Protein AF-A0A450TKG4-F1 (afdb_monomer_lite)

Foldseek 3Di:
DVVVVVVVVLVVQQAVVQVVLVVVLDVQLDPVLVVLLVQQVVQCDPPPDDNQWGQHPVRDIDGLVQCCDDVHSCPDSVVSNLVSLLVVLVCLVVSSYDVVVVCVVCVVSLVSSCVSVVCCCPPNPCVVVNVVVVVPPPDDDCVSSCRSVVSVCVVVVCPDDD

Sequence (162 aa):
MALRTFRFNFQQRKIENTFKILEFMRKHIGTEQINT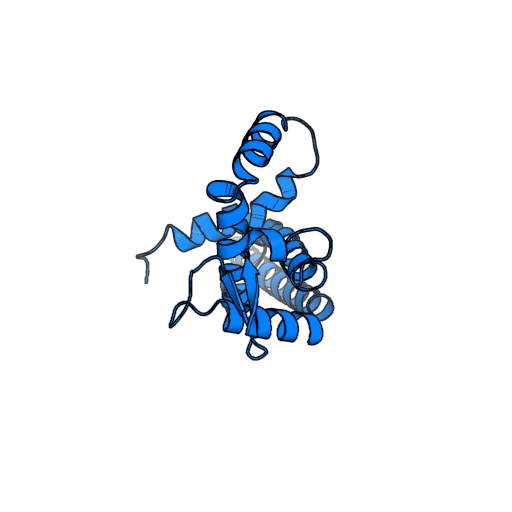FIEAFHANNPLGGHVNEFQYPNGRKEHLDDFFSEGGSGNGDIHNIIEIFNLVSISLLRYELREELIWYEYGQIMRKCYEWTYYLETKGPGHQYYDEVFRRSEISSWFEKIRLKKFLARRCLRPNEA

pLDDT: mean 76.14, std 18.23, range [32.47, 97.12]

Structure (mmCIF, N/CA/C/O backbone):
data_AF-A0A450TKG4-F1
#
_entry.id   AF-A0A450TKG4-F1
#
loop_
_atom_site.group_PDB
_atom_site.id
_atom_site.type_symbol
_atom_site.label_atom_id
_atom_site.label_alt_id
_atom_site.label_comp_id
_atom_site.label_asym_id
_atom_site.label_entity_id
_atom_site.label_seq_id
_atom_site.pdbx_PDB_ins_code
_atom_site.Cartn_x
_atom_site.Cartn_y
_atom_site.Cartn_z
_atom_site.occupancy
_atom_site.B_iso_or_equiv
_atom_site.auth_seq_id
_atom_site.auth_comp_id
_atom_site.auth_asym_id
_atom_site.auth_atom_id
_atom_site.pdbx_PDB_model_num
ATOM 1 N N . MET A 1 1 ? -24.096 -7.452 32.685 1.00 68.25 1 MET A N 1
ATOM 2 C CA . MET A 1 1 ? -24.634 -6.924 31.409 1.00 68.25 1 MET A CA 1
ATOM 3 C C . MET A 1 1 ? -23.757 -5.835 30.793 1.00 68.25 1 MET A C 1
ATOM 5 O O . MET A 1 1 ? -23.354 -6.013 29.653 1.00 68.25 1 MET A O 1
ATOM 9 N N . ALA A 1 2 ? -23.354 -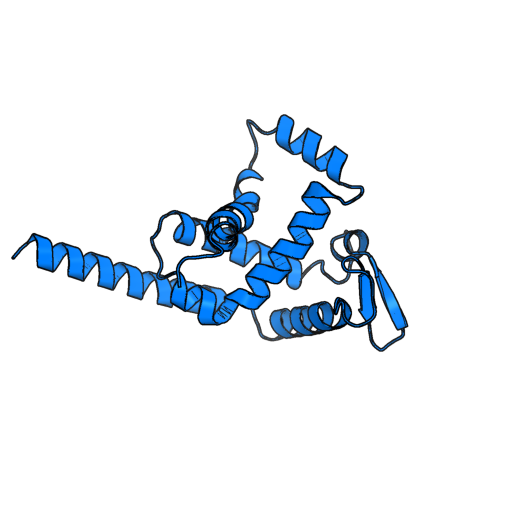4.793 31.532 1.00 84.81 2 ALA A N 1
ATOM 10 C CA . ALA A 1 2 ? -22.574 -3.664 30.995 1.00 84.81 2 ALA A CA 1
ATOM 11 C C . ALA A 1 2 ? -21.281 -4.038 30.229 1.00 84.81 2 ALA A C 1
ATOM 13 O O . ALA A 1 2 ? -21.064 -3.537 29.131 1.00 84.81 2 ALA A O 1
ATOM 14 N N . LEU A 1 3 ? -20.457 -4.967 30.739 1.00 82.06 3 LEU A N 1
ATOM 15 C CA . LEU A 1 3 ? -19.221 -5.401 30.057 1.00 82.06 3 LEU A CA 1
ATOM 16 C C . LEU A 1 3 ? -19.478 -6.110 28.716 1.00 82.06 3 LEU A C 1
ATOM 18 O O . LEU A 1 3 ? -18.718 -5.933 27.765 1.00 82.06 3 LEU A O 1
ATOM 22 N N . ARG A 1 4 ? -20.560 -6.898 28.622 1.00 83.31 4 ARG A N 1
ATOM 23 C CA . ARG A 1 4 ? -20.948 -7.570 27.370 1.00 83.31 4 ARG A CA 1
ATOM 24 C C . ARG A 1 4 ? -21.397 -6.544 26.334 1.00 83.31 4 ARG A C 1
ATOM 26 O O . ARG A 1 4 ? -20.931 -6.596 25.201 1.00 83.31 4 ARG A O 1
ATOM 33 N N . THR A 1 5 ? -22.219 -5.580 26.743 1.00 87.94 5 THR A N 1
ATOM 34 C CA . THR A 1 5 ? -22.669 -4.475 25.886 1.00 87.94 5 THR A CA 1
ATOM 35 C C . THR A 1 5 ? -21.504 -3.593 25.439 1.00 87.94 5 THR A C 1
ATOM 37 O O . THR A 1 5 ? -21.401 -3.269 24.262 1.00 87.94 5 THR A O 1
ATOM 40 N N . PHE A 1 6 ? -20.574 -3.261 26.338 1.00 87.50 6 PHE A N 1
ATOM 41 C CA . PHE A 1 6 ? -19.367 -2.505 25.995 1.00 87.50 6 PHE A CA 1
ATOM 42 C C . PHE A 1 6 ? -18.509 -3.239 24.958 1.00 87.50 6 PHE A C 1
ATOM 44 O O . PHE A 1 6 ? -18.133 -2.654 23.944 1.00 87.50 6 PHE A O 1
ATOM 51 N N . ARG A 1 7 ? -18.253 -4.539 25.168 1.00 86.31 7 ARG A N 1
ATOM 52 C CA . ARG A 1 7 ? -17.499 -5.366 24.217 1.00 86.31 7 ARG A CA 1
ATOM 53 C C . ARG A 1 7 ? -18.193 -5.431 22.857 1.00 86.31 7 ARG A C 1
ATOM 55 O O . ARG A 1 7 ? -17.518 -5.316 21.840 1.00 86.31 7 ARG A O 1
ATOM 62 N N . PHE A 1 8 ? -19.514 -5.594 22.838 1.00 89.75 8 PHE A N 1
ATOM 63 C CA . PHE A 1 8 ? -20.297 -5.610 21.604 1.00 89.75 8 PHE A CA 1
ATOM 64 C C . PHE A 1 8 ? -20.197 -4.273 20.857 1.00 89.75 8 PHE A C 1
ATOM 66 O O . PHE A 1 8 ? -19.807 -4.256 19.693 1.00 89.75 8 PHE A O 1
ATOM 73 N N . ASN A 1 9 ? -20.416 -3.153 21.551 1.00 91.06 9 ASN A N 1
ATOM 74 C CA . ASN A 1 9 ? -20.294 -1.812 20.977 1.00 91.06 9 ASN A CA 1
ATOM 75 C C . ASN A 1 9 ? -18.887 -1.540 20.431 1.00 91.06 9 ASN A C 1
ATOM 77 O O . ASN A 1 9 ? -18.739 -0.936 19.372 1.00 91.06 9 ASN A O 1
ATOM 81 N N . PHE A 1 10 ? -17.845 -1.993 21.130 1.00 89.31 10 PHE A N 1
ATOM 82 C CA . PHE A 1 10 ? -16.469 -1.864 20.659 1.00 89.31 10 PHE A CA 1
ATOM 83 C C . PHE A 1 10 ? -16.230 -2.662 19.369 1.00 89.31 10 PHE A C 1
ATOM 85 O O . PHE A 1 10 ? -15.646 -2.141 18.421 1.00 89.31 10 PHE A O 1
ATOM 92 N N . GLN A 1 11 ? -16.719 -3.905 19.303 1.00 91.12 11 GLN A N 1
ATOM 93 C CA . GLN A 1 11 ? -16.616 -4.731 18.095 1.00 91.12 11 GLN A CA 1
ATOM 94 C C . GLN A 1 11 ? -17.398 -4.135 16.923 1.00 91.12 11 GLN A C 1
ATOM 96 O O . GLN A 1 11 ? -16.893 -4.134 15.803 1.00 91.12 11 GLN A O 1
ATOM 101 N N . GLN A 1 12 ? -18.585 -3.586 17.181 1.00 92.62 12 GLN A N 1
ATOM 102 C CA . GLN A 1 12 ? -19.392 -2.931 16.160 1.00 92.62 12 GLN A CA 1
ATOM 103 C C . GLN A 1 12 ? -18.687 -1.689 15.600 1.00 92.62 12 GLN A C 1
ATOM 105 O O . GLN A 1 12 ? -18.509 -1.597 14.390 1.00 92.62 12 GLN A O 1
ATOM 110 N N . ARG A 1 13 ? -18.172 -0.797 16.460 1.00 94.31 13 ARG A N 1
ATOM 111 C CA . ARG A 1 13 ? -17.379 0.367 16.014 1.00 94.31 13 ARG A CA 1
ATOM 112 C C . ARG A 1 13 ? -16.163 -0.046 15.196 1.00 94.31 13 ARG A C 1
ATOM 114 O O . ARG A 1 13 ? -15.860 0.576 14.187 1.00 94.31 13 ARG A O 1
ATOM 121 N N . LYS A 1 14 ? -15.475 -1.111 15.617 1.00 94.56 14 LYS A N 1
ATOM 122 C CA . LYS A 1 14 ? -14.324 -1.654 14.892 1.00 94.56 14 LYS A CA 1
ATOM 123 C C . LYS A 1 14 ? -14.714 -2.096 13.477 1.00 94.56 14 LYS A C 1
ATOM 125 O O . LYS A 1 14 ? -13.989 -1.810 12.527 1.00 94.56 14 LYS A O 1
ATOM 130 N N . ILE A 1 15 ? -15.862 -2.755 13.318 1.00 95.81 15 ILE A N 1
ATOM 131 C CA . ILE A 1 15 ? -16.399 -3.158 12.009 1.00 95.81 15 ILE A CA 1
ATOM 132 C C . ILE A 1 15 ? -16.786 -1.930 11.171 1.00 95.81 15 ILE A C 1
ATOM 134 O O . ILE A 1 15 ? -16.345 -1.816 10.031 1.00 95.81 15 ILE A O 1
ATOM 138 N N . GLU A 1 16 ? -17.538 -0.986 11.740 1.00 96.19 16 GLU A N 1
ATOM 139 C CA . GLU A 1 16 ? -17.959 0.245 11.054 1.00 96.19 16 GLU A CA 1
ATOM 140 C C . GLU A 1 16 ? -16.761 1.071 10.566 1.00 96.19 16 GLU A C 1
ATOM 142 O O . GLU A 1 16 ? -16.725 1.496 9.412 1.00 96.19 16 GLU A O 1
ATOM 147 N N . ASN A 1 17 ? -15.741 1.248 11.410 1.00 94.81 17 ASN A N 1
ATOM 148 C CA . ASN A 1 17 ? -14.502 1.929 11.038 1.00 94.81 17 ASN A CA 1
ATOM 149 C C . ASN A 1 17 ? -13.764 1.192 9.917 1.00 94.81 17 ASN A C 1
ATOM 151 O O . ASN A 1 17 ? -13.216 1.830 9.023 1.00 94.81 17 ASN A O 1
ATOM 155 N N . THR A 1 18 ? -13.776 -0.143 9.937 1.00 95.69 18 THR A N 1
ATOM 156 C CA . THR A 1 18 ? -13.144 -0.945 8.881 1.00 95.69 18 THR A CA 1
ATOM 157 C C . THR A 1 18 ? -13.812 -0.707 7.536 1.00 95.69 18 THR A C 1
ATOM 159 O O . THR A 1 18 ? -13.114 -0.452 6.562 1.00 95.69 18 THR A O 1
ATOM 162 N N . PHE A 1 19 ? -15.146 -0.721 7.475 1.00 97.12 19 PHE A N 1
ATOM 163 C CA . PHE A 1 19 ? -15.858 -0.462 6.223 1.00 97.12 19 PHE A CA 1
ATOM 164 C C . PHE A 1 19 ? -15.653 0.965 5.713 1.00 97.12 19 PHE A C 1
ATOM 166 O O . PHE A 1 19 ? -15.426 1.139 4.520 1.00 97.12 19 PHE A O 1
ATOM 173 N N . LYS A 1 20 ? -15.626 1.967 6.600 1.00 96.88 20 LYS A N 1
ATOM 174 C CA . LYS A 1 20 ? -15.296 3.352 6.218 1.00 96.88 20 LYS A CA 1
ATOM 175 C C . LYS A 1 20 ? -13.887 3.471 5.635 1.00 96.88 20 LYS A C 1
ATOM 177 O O . LYS A 1 20 ? -13.686 4.179 4.655 1.00 96.88 20 LYS A O 1
ATOM 182 N N . ILE A 1 21 ? -12.914 2.769 6.217 1.00 95.25 21 ILE A N 1
ATOM 183 C CA . ILE A 1 21 ? -11.541 2.747 5.701 1.00 95.25 21 ILE A CA 1
ATOM 184 C C . ILE A 1 21 ? -11.446 1.990 4.375 1.00 95.25 21 ILE A C 1
ATOM 186 O O . ILE A 1 21 ? -10.737 2.441 3.483 1.00 95.25 21 ILE A O 1
ATOM 190 N N . LEU A 1 22 ? -12.166 0.880 4.208 1.00 96.25 22 LEU A N 1
ATOM 191 C CA . LEU A 1 22 ? -12.244 0.178 2.923 1.00 96.25 22 LEU A CA 1
ATOM 192 C C . LEU A 1 22 ? -12.854 1.073 1.840 1.00 96.25 22 LEU A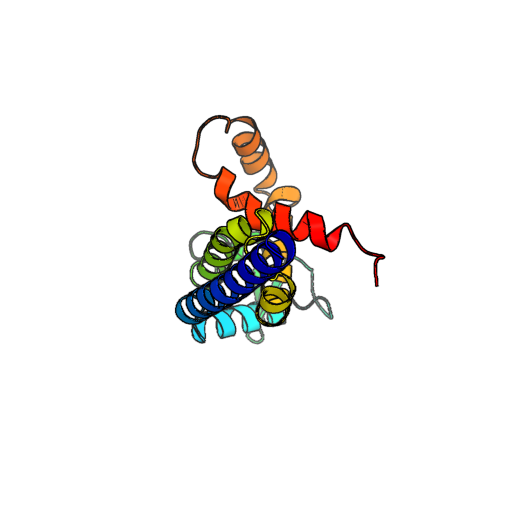 C 1
ATOM 194 O O . LEU A 1 22 ? -12.306 1.164 0.749 1.00 96.25 22 LEU A O 1
ATOM 198 N N . GLU A 1 23 ? -13.942 1.779 2.144 1.00 96.69 23 GLU A N 1
ATOM 199 C CA . GLU A 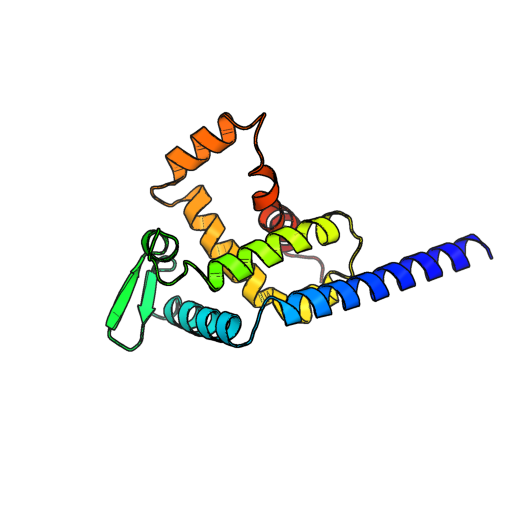1 23 ? -14.562 2.730 1.219 1.00 96.69 23 GLU A CA 1
ATOM 200 C C . GLU A 1 23 ? -13.602 3.869 0.852 1.00 96.69 23 GLU A C 1
ATOM 202 O O . GLU A 1 23 ? -13.444 4.189 -0.326 1.00 96.69 23 GLU A O 1
ATOM 207 N N . PHE A 1 24 ? -12.892 4.421 1.841 1.00 95.88 24 PHE A N 1
ATOM 208 C CA . PHE A 1 24 ? -11.824 5.391 1.615 1.00 95.88 24 PHE A CA 1
ATOM 209 C C . PHE A 1 24 ? -10.743 4.828 0.680 1.00 95.88 24 PHE A C 1
ATOM 211 O O . PHE A 1 24 ? -10.435 5.441 -0.339 1.00 95.88 24 PHE A O 1
ATOM 218 N N . MET A 1 25 ? -10.202 3.642 0.966 1.00 95.19 25 MET A N 1
ATOM 219 C CA . MET A 1 25 ? -9.171 3.030 0.125 1.00 95.19 25 MET A CA 1
ATOM 220 C C . MET A 1 25 ? -9.667 2.778 -1.298 1.00 95.19 25 MET A C 1
ATOM 222 O O . MET A 1 25 ? -8.953 3.107 -2.231 1.00 95.19 25 MET A O 1
ATOM 226 N N . ARG A 1 26 ? -10.893 2.283 -1.493 1.00 94.88 26 ARG A N 1
ATOM 227 C CA . ARG A 1 26 ? -11.468 2.063 -2.833 1.00 94.88 26 ARG A CA 1
ATOM 228 C C . ARG A 1 26 ? -11.669 3.358 -3.613 1.00 94.88 26 ARG A C 1
ATOM 230 O O . ARG A 1 26 ? -11.549 3.364 -4.831 1.00 94.88 26 ARG A O 1
ATOM 237 N N . LYS A 1 27 ? -11.977 4.459 -2.923 1.00 95.06 27 LYS A N 1
ATOM 238 C CA . LYS A 1 27 ? -12.123 5.778 -3.548 1.00 95.06 27 LYS A CA 1
ATOM 239 C C . LYS A 1 27 ? -10.781 6.365 -3.994 1.00 95.06 27 LYS A C 1
ATOM 241 O O . LYS A 1 27 ? -10.748 7.115 -4.964 1.00 95.06 27 LYS A O 1
ATOM 246 N N . HIS A 1 28 ? -9.704 6.064 -3.271 1.00 93.62 28 HIS A N 1
ATOM 247 C CA . HIS A 1 28 ? -8.390 6.676 -3.486 1.00 93.62 28 HIS A CA 1
ATOM 248 C C . HIS A 1 28 ? -7.385 5.765 -4.211 1.00 93.62 28 HIS A C 1
ATOM 250 O O . HIS A 1 28 ? -6.442 6.264 -4.815 1.00 93.62 28 HIS A O 1
ATOM 256 N N . ILE A 1 29 ? -7.598 4.450 -4.193 1.00 93.81 29 ILE A N 1
ATOM 257 C CA . ILE A 1 29 ? -6.896 3.454 -5.006 1.00 93.81 29 ILE A CA 1
ATOM 258 C C . ILE A 1 29 ? -7.849 3.073 -6.138 1.00 93.81 29 ILE A C 1
ATOM 260 O O . ILE A 1 29 ? -8.634 2.130 -6.020 1.00 93.81 29 ILE A O 1
ATOM 264 N N . GLY A 1 30 ? -7.830 3.876 -7.200 1.00 90.75 30 GLY A N 1
ATOM 265 C CA . GLY A 1 30 ? -8.674 3.675 -8.368 1.00 90.75 30 GLY A CA 1
ATOM 266 C C . GLY A 1 30 ? -8.200 2.518 -9.244 1.00 90.75 30 GLY A C 1
ATOM 267 O O . GLY A 1 30 ? -7.135 1.932 -9.046 1.00 90.75 30 GLY A O 1
ATOM 268 N N . THR A 1 31 ? -9.011 2.193 -10.249 1.00 91.19 31 THR A N 1
ATOM 269 C CA . THR A 1 31 ? -8.729 1.102 -11.190 1.00 91.19 31 THR A CA 1
ATOM 270 C C . THR A 1 31 ? -7.424 1.316 -11.956 1.00 91.19 31 THR A C 1
ATOM 272 O O . THR A 1 31 ? -6.674 0.361 -12.119 1.00 91.19 31 THR A O 1
ATOM 275 N N . GLU A 1 32 ? -7.112 2.553 -12.351 1.00 90.12 32 GLU A N 1
ATOM 276 C CA . GLU A 1 32 ? -5.849 2.881 -13.029 1.00 90.12 32 GLU A CA 1
ATOM 277 C C . GLU A 1 32 ? -4.639 2.556 -12.146 1.00 90.12 32 GLU A C 1
ATOM 279 O O . GLU A 1 32 ? -3.750 1.826 -12.571 1.00 90.12 32 GLU A O 1
ATOM 284 N N . GLN A 1 33 ? -4.652 2.974 -10.872 1.00 91.56 33 GLN A N 1
ATOM 285 C CA . GLN A 1 33 ? -3.565 2.660 -9.939 1.00 91.56 33 GLN A CA 1
ATOM 286 C C . GLN A 1 33 ? -3.381 1.146 -9.765 1.00 91.56 33 GLN A C 1
ATOM 288 O O . GLN A 1 33 ? -2.253 0.654 -9.698 1.00 91.56 33 GLN A O 1
ATOM 293 N N . ILE A 1 34 ? -4.490 0.401 -9.692 1.00 93.06 34 ILE A N 1
ATOM 294 C CA . ILE A 1 34 ? -4.468 -1.062 -9.584 1.00 93.06 34 ILE A CA 1
ATOM 295 C C . ILE A 1 34 ? -3.888 -1.690 -10.855 1.00 93.06 34 ILE A C 1
ATOM 297 O O . ILE A 1 34 ? -3.060 -2.592 -10.746 1.00 93.06 34 ILE A O 1
ATOM 301 N N . ASN A 1 35 ? -4.276 -1.218 -12.039 1.00 93.00 35 ASN A N 1
ATOM 302 C CA . ASN A 1 35 ? -3.758 -1.723 -13.310 1.00 93.00 35 ASN A CA 1
ATOM 303 C C . ASN A 1 35 ? -2.251 -1.467 -13.431 1.00 93.00 35 ASN A C 1
ATOM 305 O O . ASN A 1 35 ? -1.499 -2.410 -13.675 1.00 93.00 35 ASN A O 1
ATOM 309 N N . THR A 1 36 ? -1.797 -0.244 -13.139 1.00 91.69 36 THR A N 1
ATOM 310 C CA . THR A 1 36 ? -0.370 0.112 -13.101 1.00 91.69 36 THR A CA 1
ATOM 311 C C . THR A 1 36 ? 0.398 -0.780 -12.121 1.00 91.69 36 THR A C 1
ATOM 313 O O . THR A 1 36 ? 1.474 -1.293 -12.437 1.00 91.69 36 THR A O 1
ATOM 316 N N . PHE A 1 37 ? -0.168 -1.038 -10.936 1.00 92.62 37 PHE A N 1
ATOM 317 C CA . PHE A 1 37 ? 0.422 -1.970 -9.976 1.00 92.62 37 PHE A CA 1
ATOM 318 C C . PHE A 1 37 ? 0.508 -3.400 -10.525 1.00 92.62 37 PHE A C 1
ATOM 320 O O . PHE A 1 37 ? 1.540 -4.044 -10.354 1.00 92.62 37 PHE A O 1
ATOM 327 N N . ILE A 1 38 ? -0.547 -3.909 -11.165 1.00 92.38 38 ILE A N 1
ATOM 328 C CA . ILE A 1 38 ? -0.581 -5.264 -11.734 1.00 92.38 38 ILE A CA 1
ATOM 329 C C . ILE A 1 38 ? 0.479 -5.414 -12.830 1.00 92.38 38 ILE A C 1
ATOM 331 O O . ILE A 1 38 ? 1.204 -6.411 -12.844 1.00 92.38 38 ILE A O 1
ATOM 335 N N . GLU A 1 39 ? 0.623 -4.422 -13.709 1.00 91.56 39 GLU A N 1
ATOM 336 C CA . GLU A 1 39 ? 1.660 -4.410 -14.744 1.00 91.56 39 GLU A CA 1
ATOM 337 C C . GLU A 1 39 ? 3.063 -4.459 -14.136 1.00 91.56 39 GLU A C 1
ATOM 339 O O . GLU A 1 39 ? 3.868 -5.320 -14.502 1.00 91.56 39 GLU A O 1
ATOM 344 N N . ALA A 1 40 ? 3.340 -3.599 -13.152 1.00 91.00 40 ALA A N 1
ATOM 345 C CA . ALA A 1 40 ? 4.614 -3.592 -12.440 1.00 91.00 40 ALA A CA 1
ATOM 346 C C . ALA A 1 40 ? 4.857 -4.908 -11.681 1.00 91.00 40 ALA A C 1
ATOM 348 O O . ALA A 1 40 ? 5.958 -5.455 -11.697 1.00 91.00 40 ALA A O 1
ATOM 349 N N . PHE A 1 41 ? 3.824 -5.465 -11.050 1.00 90.75 41 PHE A N 1
ATOM 350 C CA . PHE A 1 41 ? 3.894 -6.736 -10.337 1.00 90.75 41 PHE A CA 1
ATOM 351 C C . PHE A 1 41 ? 4.256 -7.898 -11.270 1.00 90.75 41 PHE A C 1
ATOM 353 O O . PHE A 1 41 ? 5.112 -8.716 -10.930 1.00 90.75 41 PHE A O 1
ATOM 360 N N . HIS A 1 42 ? 3.650 -7.958 -1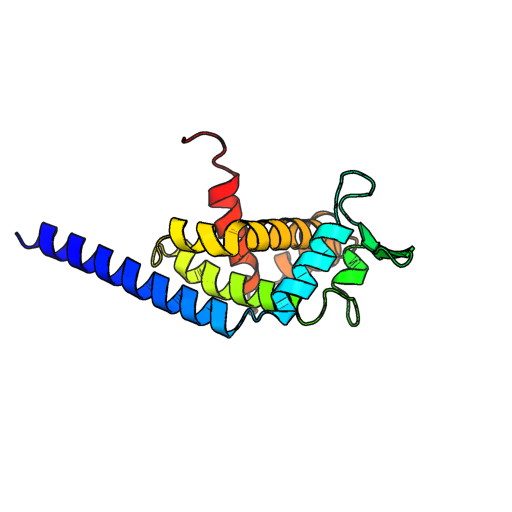2.458 1.00 89.75 42 HIS A N 1
ATOM 361 C CA . HIS A 1 42 ? 3.994 -8.956 -13.468 1.00 89.75 42 HIS A CA 1
ATOM 362 C C . HIS A 1 42 ? 5.384 -8.730 -14.065 1.00 89.75 42 HIS A C 1
ATOM 364 O O . HIS A 1 42 ? 6.104 -9.702 -14.291 1.00 89.75 42 HIS A O 1
ATOM 370 N N . ALA A 1 43 ? 5.786 -7.475 -14.273 1.00 89.75 43 ALA A N 1
ATOM 371 C CA . ALA A 1 43 ? 7.125 -7.142 -14.746 1.00 89.75 43 ALA A CA 1
ATOM 372 C C . ALA A 1 43 ? 8.212 -7.497 -13.714 1.00 89.75 43 ALA A C 1
ATOM 374 O O . ALA A 1 43 ? 9.321 -7.861 -14.092 1.00 89.75 43 ALA A O 1
ATOM 375 N N . ASN A 1 44 ? 7.895 -7.453 -12.417 1.00 89.56 44 ASN A N 1
ATOM 376 C CA . ASN A 1 44 ? 8.784 -7.856 -11.322 1.00 89.56 44 ASN A CA 1
ATOM 377 C C . ASN A 1 44 ? 8.695 -9.361 -10.978 1.00 89.56 44 ASN A C 1
ATOM 379 O O . ASN A 1 44 ? 9.060 -9.785 -9.879 1.00 89.56 44 ASN A O 1
ATOM 383 N N . ASN A 1 45 ? 8.180 -10.199 -11.886 1.00 78.12 45 ASN A N 1
ATOM 384 C CA . ASN A 1 45 ? 7.984 -11.620 -11.611 1.00 78.12 45 ASN A CA 1
ATOM 385 C C . ASN A 1 45 ? 9.331 -12.378 -11.508 1.00 78.12 45 ASN A C 1
ATOM 387 O O . ASN A 1 45 ? 10.095 -12.425 -12.475 1.00 78.12 45 ASN A O 1
ATOM 391 N N . PRO A 1 46 ? 9.615 -13.047 -10.373 1.00 60.59 46 PRO A N 1
ATOM 392 C CA . PRO A 1 46 ? 10.882 -13.743 -10.141 1.00 60.59 46 PRO A CA 1
ATOM 393 C C . PRO A 1 46 ? 11.058 -15.039 -10.948 1.00 60.59 46 PRO A C 1
ATOM 395 O O . PRO A 1 46 ? 12.134 -15.626 -10.906 1.00 60.59 46 PRO A O 1
ATOM 398 N N . LEU A 1 47 ? 10.042 -15.509 -11.685 1.00 62.19 47 LEU A N 1
ATOM 399 C CA . LEU A 1 47 ? 10.136 -16.748 -12.474 1.00 62.19 47 LEU A CA 1
ATOM 400 C C . LEU A 1 47 ? 11.094 -16.655 -13.682 1.00 62.19 47 LEU A C 1
ATOM 402 O O . LEU A 1 47 ? 11.357 -17.676 -14.313 1.00 62.19 47 LEU A O 1
ATOM 406 N N . GLY A 1 48 ? 11.653 -15.476 -13.984 1.00 53.62 48 GLY A N 1
ATOM 407 C CA . GLY A 1 48 ? 12.647 -15.310 -15.054 1.00 53.62 48 GLY A CA 1
ATOM 408 C C . GLY A 1 48 ? 13.604 -14.116 -14.927 1.00 53.62 48 GLY A C 1
ATOM 409 O O . GLY A 1 48 ? 14.382 -13.889 -15.850 1.00 53.62 48 GLY A O 1
ATOM 410 N N . GLY A 1 49 ? 13.573 -13.357 -13.823 1.00 60.97 49 GLY A N 1
ATOM 411 C CA . GLY A 1 49 ? 14.338 -12.111 -13.670 1.00 60.97 49 GLY A CA 1
ATOM 412 C C . GLY A 1 49 ? 14.856 -11.855 -12.251 1.00 60.97 49 GLY A C 1
ATOM 413 O O . GLY A 1 49 ? 14.564 -12.600 -11.315 1.00 60.97 49 GLY A O 1
ATOM 414 N N . HIS A 1 50 ? 15.653 -10.795 -12.089 1.00 70.94 50 HIS A N 1
ATOM 415 C CA . HIS A 1 50 ? 16.139 -10.357 -10.781 1.00 70.94 50 HIS A CA 1
ATOM 416 C C . HIS A 1 50 ? 15.010 -9.706 -9.969 1.00 70.94 50 HIS A C 1
ATOM 418 O O . HIS A 1 50 ? 14.232 -8.919 -10.493 1.00 70.94 50 HIS A O 1
ATOM 424 N N . VAL A 1 51 ? 14.955 -9.985 -8.661 1.00 73.75 51 VAL A N 1
ATOM 425 C CA . VAL A 1 51 ? 13.903 -9.491 -7.740 1.00 73.75 51 VAL A CA 1
ATOM 426 C C . VAL A 1 51 ? 13.814 -7.956 -7.689 1.00 73.75 51 VAL A C 1
ATOM 428 O O . VAL A 1 51 ? 12.775 -7.414 -7.323 1.00 73.75 51 VAL A O 1
ATOM 431 N N . ASN A 1 52 ? 14.874 -7.252 -8.092 1.00 84.31 52 ASN A N 1
ATOM 432 C CA . ASN A 1 52 ? 14.953 -5.789 -8.074 1.00 84.31 52 ASN A CA 1
ATOM 433 C C . ASN A 1 52 ? 14.859 -5.180 -9.480 1.00 84.31 52 ASN A C 1
ATOM 435 O O . ASN A 1 52 ? 15.217 -4.026 -9.672 1.00 84.31 52 ASN A O 1
ATOM 439 N N . GLU A 1 53 ? 14.419 -5.948 -10.473 1.00 87.38 53 GLU A N 1
ATOM 440 C CA . GLU A 1 53 ? 14.216 -5.463 -11.834 1.00 87.38 53 GLU A CA 1
ATOM 441 C C . GLU A 1 53 ? 12.759 -5.646 -12.253 1.00 87.38 53 GLU A C 1
ATOM 443 O O . GLU A 1 53 ? 12.083 -6.599 -11.858 1.00 87.38 53 GLU A O 1
ATOM 448 N N . PHE A 1 54 ? 12.291 -4.731 -13.090 1.00 90.00 54 PHE A N 1
ATOM 449 C CA . PHE A 1 54 ? 11.038 -4.826 -13.818 1.00 90.00 54 PHE A CA 1
ATOM 450 C C . PHE A 1 54 ? 11.363 -5.109 -15.277 1.00 90.00 54 PHE A C 1
ATOM 452 O O . PHE A 1 54 ? 12.078 -4.338 -15.914 1.00 90.00 54 PHE A O 1
ATOM 459 N N . GLN A 1 55 ? 10.842 -6.208 -15.813 1.00 90.31 55 GLN A N 1
ATOM 460 C CA . GLN A 1 55 ? 11.002 -6.596 -17.209 1.00 90.31 55 GLN A CA 1
ATOM 461 C C . GLN A 1 55 ? 9.637 -6.570 -17.893 1.00 90.31 55 GLN A C 1
ATOM 463 O O . GLN A 1 55 ? 8.798 -7.446 -17.689 1.00 90.31 55 GLN A O 1
ATOM 468 N N . TYR A 1 56 ? 9.404 -5.533 -18.691 1.00 87.69 56 TYR A N 1
ATOM 469 C CA . TYR A 1 56 ? 8.129 -5.328 -19.367 1.00 87.69 56 TYR A CA 1
ATOM 470 C C . TYR A 1 56 ? 8.078 -6.087 -20.706 1.00 87.69 56 TYR A C 1
ATOM 472 O O . TYR A 1 56 ? 9.117 -6.28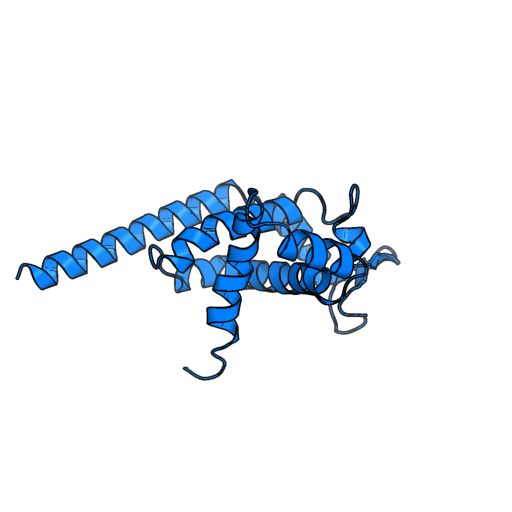9 -21.343 1.00 87.69 56 TYR A O 1
ATOM 480 N N . PRO A 1 57 ? 6.880 -6.455 -21.205 1.00 85.12 57 PRO A N 1
ATOM 481 C CA . PRO A 1 57 ? 6.731 -7.198 -22.463 1.00 85.12 57 PRO A CA 1
ATOM 482 C C . PRO A 1 57 ? 7.313 -6.498 -23.701 1.00 85.12 57 PRO A C 1
ATOM 484 O O . PRO A 1 57 ? 7.671 -7.153 -24.673 1.00 85.12 57 PRO A O 1
ATOM 487 N N . ASN A 1 58 ? 7.432 -5.168 -23.669 1.00 84.75 58 ASN A N 1
ATOM 488 C CA . ASN A 1 58 ? 8.018 -4.359 -24.742 1.00 84.75 58 ASN A CA 1
ATOM 489 C C . ASN A 1 58 ? 9.563 -4.357 -24.747 1.00 84.75 58 ASN A C 1
ATOM 491 O O . ASN A 1 58 ? 10.167 -3.622 -25.524 1.00 84.75 58 ASN A O 1
ATOM 495 N N . GLY A 1 59 ? 10.207 -5.134 -23.870 1.00 83.94 59 GLY A N 1
ATOM 496 C CA . GLY A 1 59 ? 11.662 -5.189 -23.728 1.00 83.94 59 GLY A CA 1
ATOM 497 C C . GLY A 1 59 ? 12.252 -4.095 -22.835 1.00 83.94 59 GLY A C 1
ATOM 498 O O . GLY A 1 59 ? 13.460 -4.110 -22.589 1.00 83.94 59 GLY A O 1
ATOM 499 N N . ARG A 1 60 ? 11.431 -3.170 -22.310 1.00 87.44 60 ARG A N 1
ATOM 500 C CA . ARG A 1 60 ? 11.873 -2.181 -21.322 1.00 87.44 60 ARG A CA 1
ATOM 501 C C . ARG A 1 60 ? 12.287 -2.897 -20.041 1.00 87.44 60 ARG A C 1
ATOM 503 O O . ARG A 1 60 ? 11.548 -3.737 -19.524 1.00 87.44 60 ARG A O 1
ATOM 510 N N . LYS A 1 61 ? 13.449 -2.517 -19.518 1.00 89.62 61 LYS A N 1
ATOM 511 C CA . LYS A 1 61 ? 13.935 -2.932 -18.204 1.00 89.62 61 LYS A CA 1
ATOM 512 C C . LYS A 1 61 ? 14.122 -1.710 -17.324 1.00 89.62 61 LYS A C 1
ATOM 514 O O . LYS A 1 61 ? 14.575 -0.680 -17.811 1.00 89.62 61 LYS A O 1
ATOM 519 N N . GLU A 1 62 ? 13.770 -1.836 -16.057 1.00 88.69 62 GLU A N 1
ATOM 520 C CA . GLU A 1 62 ? 13.894 -0.763 -15.073 1.00 88.69 62 GLU A CA 1
ATOM 521 C C . GLU A 1 62 ? 14.342 -1.376 -13.749 1.00 88.69 62 GLU A C 1
ATOM 523 O O . GLU A 1 62 ? 13.777 -2.384 -13.319 1.00 88.69 62 GLU A O 1
ATOM 528 N N . HIS A 1 63 ? 15.380 -0.822 -13.122 1.00 88.69 63 HIS A N 1
ATOM 529 C CA . HIS A 1 63 ? 15.770 -1.253 -11.784 1.00 88.69 63 HIS A CA 1
ATOM 530 C C . HIS A 1 63 ? 14.814 -0.653 -10.747 1.00 88.69 63 HIS A C 1
ATOM 532 O O . HIS A 1 63 ? 14.192 0.383 -10.979 1.00 88.69 63 HIS A O 1
ATOM 538 N N . LEU A 1 64 ? 14.702 -1.285 -9.581 1.00 85.19 64 LEU A N 1
ATOM 539 C CA . LEU A 1 64 ? 13.810 -0.847 -8.511 1.00 85.19 64 LEU A CA 1
ATOM 540 C C . LEU A 1 64 ? 14.113 0.574 -8.018 1.00 85.19 64 LEU A C 1
ATOM 542 O O . LEU A 1 64 ? 13.190 1.291 -7.639 1.00 85.19 64 LEU A O 1
ATOM 546 N N . ASP A 1 65 ? 15.377 0.992 -8.075 1.00 82.25 65 ASP A N 1
ATOM 547 C CA . ASP A 1 65 ? 15.786 2.362 -7.746 1.00 82.25 65 ASP A CA 1
ATOM 548 C C . ASP A 1 65 ? 15.240 3.377 -8.757 1.00 82.25 65 ASP A C 1
ATOM 550 O O . ASP A 1 65 ? 14.633 4.374 -8.366 1.00 82.25 65 ASP A O 1
ATOM 554 N N . ASP A 1 66 ? 15.400 3.094 -10.053 1.00 83.25 66 ASP A N 1
ATOM 555 C CA . ASP A 1 66 ? 14.924 3.960 -11.135 1.00 83.25 66 ASP A CA 1
ATOM 556 C C . ASP A 1 66 ? 13.396 4.029 -11.138 1.00 83.25 66 ASP A C 1
ATOM 558 O O . ASP A 1 66 ? 12.821 5.102 -11.305 1.00 83.25 66 ASP A O 1
ATOM 562 N N . PHE A 1 67 ? 12.736 2.908 -10.848 1.00 84.06 67 PHE A N 1
ATOM 563 C CA . PHE A 1 67 ? 11.283 2.801 -10.794 1.00 84.06 67 PHE A CA 1
ATOM 564 C C . PHE A 1 67 ? 10.643 3.773 -9.792 1.00 84.06 67 PHE A C 1
ATOM 566 O O . PHE A 1 67 ? 9.587 4.337 -10.076 1.00 84.06 67 PHE A O 1
ATOM 573 N N . PHE A 1 68 ? 11.281 3.994 -8.639 1.00 81.00 68 PHE A N 1
ATOM 574 C CA . PHE A 1 68 ? 10.812 4.932 -7.610 1.00 81.00 68 PHE A CA 1
ATOM 575 C C . PHE A 1 68 ? 11.485 6.311 -7.667 1.00 81.00 68 PHE A C 1
ATOM 577 O O . PHE A 1 68 ? 11.196 7.163 -6.824 1.00 81.00 68 PHE A O 1
ATOM 584 N N . SER A 1 69 ? 12.367 6.545 -8.638 1.00 78.88 69 SER A N 1
ATOM 585 C CA . SER A 1 69 ? 13.025 7.836 -8.832 1.00 78.88 69 SER A CA 1
ATOM 586 C C . SER A 1 69 ? 12.069 8.904 -9.389 1.00 78.88 69 SER A C 1
ATOM 588 O O . SER A 1 69 ? 10.938 8.627 -9.806 1.00 78.88 69 SER A O 1
ATOM 590 N N . GLU A 1 70 ? 12.499 10.166 -9.393 1.00 70.19 70 GLU A N 1
ATOM 591 C CA . GLU A 1 70 ? 11.765 11.237 -10.075 1.00 70.19 70 GLU A CA 1
ATOM 592 C C . GLU A 1 70 ? 11.639 10.937 -11.578 1.00 70.19 70 GLU A C 1
ATOM 594 O O . GLU A 1 70 ? 12.637 10.829 -12.283 1.00 70.19 70 GLU A O 1
ATOM 599 N N . GLY A 1 71 ? 10.401 10.781 -12.066 1.00 71.50 71 GLY A N 1
ATOM 600 C CA . GLY A 1 71 ? 10.114 10.392 -13.456 1.00 71.50 71 GLY A CA 1
ATOM 601 C C . GLY A 1 71 ? 10.132 8.882 -13.741 1.00 71.50 71 GLY A C 1
ATOM 602 O O . GLY A 1 71 ? 9.871 8.490 -14.878 1.00 71.50 71 GLY A O 1
ATOM 603 N N . GLY A 1 72 ? 10.400 8.044 -12.732 1.00 78.50 72 GLY A N 1
ATOM 604 C CA . GLY A 1 72 ? 10.307 6.585 -12.822 1.00 78.50 72 GLY A CA 1
ATOM 605 C C . GLY A 1 72 ? 8.872 6.075 -12.963 1.00 78.50 72 GLY A C 1
ATOM 606 O O . GLY A 1 72 ? 7.916 6.746 -12.574 1.00 78.50 72 GLY A O 1
ATOM 607 N N . SER A 1 73 ? 8.703 4.859 -13.488 1.00 81.81 73 SER A N 1
ATOM 608 C CA . SER A 1 73 ? 7.364 4.320 -13.804 1.00 81.81 73 SER A CA 1
ATOM 609 C C . SER A 1 73 ? 6.500 4.011 -12.579 1.00 81.81 73 SER A C 1
ATOM 611 O O . SER A 1 73 ? 5.281 3.905 -12.690 1.00 81.81 73 SER A O 1
ATOM 613 N N . GLY A 1 74 ? 7.122 3.837 -11.415 1.00 74.00 74 GLY A N 1
ATOM 614 C CA . GLY A 1 74 ? 6.440 3.663 -10.135 1.00 74.00 74 GLY A CA 1
ATOM 615 C C . GLY A 1 74 ? 6.107 4.978 -9.439 1.00 74.00 74 GLY A C 1
ATOM 616 O O . GLY A 1 74 ? 5.364 4.982 -8.451 1.00 74.00 74 GLY A O 1
ATOM 617 N N . ASN A 1 75 ? 6.649 6.092 -9.932 1.00 73.81 75 ASN A N 1
ATOM 618 C CA . ASN A 1 75 ? 6.387 7.413 -9.398 1.00 73.81 75 ASN A CA 1
ATOM 619 C C . ASN A 1 75 ? 5.032 7.924 -9.911 1.00 73.81 75 ASN A C 1
ATOM 621 O O . ASN A 1 75 ? 4.750 7.890 -11.106 1.00 73.81 75 ASN A O 1
ATOM 625 N N . GLY A 1 76 ? 4.163 8.353 -8.994 1.00 81.94 76 GLY A N 1
ATOM 626 C CA . GLY A 1 76 ? 2.754 8.637 -9.276 1.00 81.94 76 GLY A CA 1
ATOM 627 C C . GLY A 1 76 ? 1.832 7.575 -8.681 1.00 81.94 76 GLY A C 1
ATOM 628 O O . GLY A 1 76 ? 1.608 7.562 -7.475 1.00 81.94 76 GLY A O 1
ATOM 629 N N . ASP A 1 77 ? 1.280 6.684 -9.503 1.00 88.44 77 ASP A N 1
ATOM 630 C CA . ASP A 1 77 ? 0.188 5.788 -9.092 1.00 88.44 77 ASP A CA 1
ATOM 631 C C . ASP A 1 77 ? 0.563 4.791 -7.986 1.00 88.44 77 ASP A C 1
ATOM 633 O O . ASP A 1 77 ? -0.150 4.663 -6.988 1.00 88.44 77 ASP A O 1
ATOM 637 N N . ILE A 1 78 ? 1.696 4.099 -8.126 1.00 88.75 78 ILE A N 1
ATOM 638 C CA . ILE A 1 78 ? 2.150 3.130 -7.116 1.00 88.75 78 ILE A CA 1
ATOM 639 C C . ILE A 1 78 ? 2.645 3.854 -5.862 1.00 88.75 78 ILE A C 1
ATOM 641 O O . ILE A 1 78 ? 2.402 3.384 -4.747 1.00 88.75 78 ILE A O 1
ATOM 645 N N . HIS A 1 79 ? 3.263 5.028 -6.018 1.00 84.75 79 HIS A N 1
ATOM 646 C CA . HIS A 1 79 ? 3.578 5.904 -4.891 1.00 84.75 79 HIS A CA 1
ATOM 647 C C . HIS A 1 79 ? 2.316 6.280 -4.099 1.00 84.75 79 HIS A C 1
ATOM 649 O O . HIS A 1 79 ? 2.278 6.087 -2.884 1.00 84.75 79 HIS A O 1
ATOM 655 N N . ASN A 1 80 ? 1.250 6.707 -4.781 1.00 87.12 80 ASN A N 1
ATOM 656 C CA . ASN A 1 80 ? -0.029 7.055 -4.160 1.00 87.12 80 ASN A CA 1
ATOM 657 C C . ASN A 1 80 ? -0.638 5.865 -3.399 1.00 87.12 80 ASN A C 1
ATOM 659 O O . ASN A 1 80 ? -1.109 6.029 -2.271 1.00 87.12 80 ASN A O 1
ATOM 663 N N . ILE A 1 81 ? -0.578 4.650 -3.963 1.00 90.31 81 ILE A N 1
ATOM 664 C CA . ILE A 1 81 ? -0.997 3.423 -3.263 1.00 90.31 81 ILE A CA 1
ATOM 665 C C . ILE A 1 81 ? -0.219 3.252 -1.947 1.00 90.31 81 ILE A C 1
ATOM 667 O O . ILE A 1 81 ? -0.815 3.004 -0.894 1.00 90.31 81 ILE A O 1
ATOM 671 N N . ILE A 1 82 ? 1.110 3.397 -1.986 1.00 86.38 82 ILE A N 1
ATOM 672 C CA . ILE A 1 82 ? 1.976 3.261 -0.805 1.00 86.38 82 ILE A CA 1
ATOM 673 C C . ILE A 1 82 ? 1.622 4.304 0.259 1.00 86.38 82 ILE A C 1
ATOM 675 O O . ILE A 1 82 ? 1.574 3.979 1.449 1.00 86.38 82 ILE A O 1
ATOM 679 N N . GLU A 1 83 ? 1.347 5.545 -0.138 1.00 84.38 83 GLU A N 1
ATOM 680 C CA . GLU A 1 83 ? 0.955 6.609 0.788 1.00 84.38 83 GLU A CA 1
ATOM 681 C C . GLU A 1 83 ? -0.384 6.319 1.473 1.00 84.38 83 GLU A C 1
ATOM 683 O O . GLU A 1 83 ? -0.493 6.442 2.698 1.00 84.38 83 GLU A O 1
ATOM 688 N N . ILE A 1 84 ? -1.374 5.829 0.722 1.00 89.75 84 ILE A N 1
ATOM 689 C CA . ILE A 1 84 ? -2.672 5.414 1.272 1.00 89.75 84 ILE A CA 1
ATOM 690 C C . ILE A 1 84 ? -2.490 4.268 2.272 1.00 89.75 84 ILE A C 1
ATOM 692 O O . ILE A 1 84 ? -3.042 4.306 3.376 1.00 89.75 84 ILE A O 1
ATOM 696 N N . PHE A 1 85 ? -1.673 3.265 1.942 1.00 87.69 85 PHE A N 1
ATOM 697 C CA . PHE A 1 85 ? -1.383 2.176 2.873 1.00 87.69 85 PHE A CA 1
ATOM 698 C C . PHE A 1 85 ? -0.650 2.651 4.124 1.00 87.69 85 PHE A C 1
ATOM 700 O O . PHE A 1 85 ? -0.956 2.174 5.220 1.00 87.69 85 PHE A O 1
ATOM 707 N N . ASN A 1 86 ? 0.273 3.604 4.009 1.00 82.12 86 ASN A N 1
ATOM 708 C CA . ASN A 1 86 ? 0.937 4.197 5.167 1.00 82.12 86 ASN A CA 1
ATOM 709 C C . ASN A 1 86 ? -0.047 4.925 6.089 1.00 82.12 86 ASN A C 1
ATOM 711 O O . ASN A 1 86 ? 0.030 4.757 7.311 1.00 82.12 86 ASN A O 1
ATOM 715 N N . LEU A 1 87 ? -1.009 5.655 5.520 1.00 84.62 87 LEU A N 1
ATOM 716 C CA . LEU A 1 87 ? -2.072 6.312 6.277 1.00 84.62 87 LEU A CA 1
ATOM 717 C C . LEU A 1 87 ? -2.927 5.289 7.043 1.00 84.62 87 LEU A C 1
ATOM 719 O O . LEU A 1 87 ? -3.091 5.388 8.260 1.00 84.62 87 LEU A O 1
ATOM 723 N N . VAL A 1 88 ? -3.413 4.252 6.357 1.00 85.00 88 VAL A N 1
ATOM 724 C CA . VAL A 1 88 ? -4.277 3.215 6.954 1.00 85.00 88 VAL A CA 1
ATOM 725 C C . VAL A 1 88 ? -3.539 2.365 7.993 1.00 85.00 88 VAL A C 1
ATOM 727 O O . VAL A 1 88 ? -4.126 1.923 8.987 1.00 85.00 88 VAL A O 1
ATOM 730 N N . SER A 1 89 ? -2.228 2.186 7.824 1.00 79.38 89 SER A N 1
ATOM 731 C CA . SER A 1 89 ? -1.390 1.418 8.750 1.00 79.38 89 SER A CA 1
ATOM 732 C C . SER A 1 89 ? -1.388 1.976 10.176 1.00 79.38 89 SER A C 1
ATOM 734 O O . SER A 1 89 ? -1.177 1.214 11.118 1.00 79.38 89 SER A O 1
ATOM 736 N N . ILE A 1 90 ? -1.684 3.267 10.377 1.00 80.12 90 ILE A N 1
ATOM 737 C CA . ILE A 1 90 ? -1.852 3.859 11.717 1.00 80.12 90 ILE A CA 1
ATOM 738 C C . ILE A 1 90 ? -2.993 3.176 12.470 1.00 80.12 90 ILE A C 1
ATOM 740 O O . ILE A 1 90 ? -2.807 2.693 13.587 1.00 80.12 90 ILE A O 1
ATOM 744 N N . SER A 1 91 ? -4.175 3.137 11.857 1.00 82.62 91 SER A N 1
ATOM 745 C CA . SER A 1 91 ? -5.383 2.592 12.475 1.00 82.62 91 SER A CA 1
ATOM 746 C C . SER A 1 91 ? -5.302 1.077 12.639 1.00 82.62 91 SER A C 1
ATOM 748 O O . SER A 1 91 ? -5.810 0.527 13.619 1.00 82.62 91 SER A O 1
ATOM 750 N N . LEU A 1 92 ? -4.580 0.399 11.742 1.00 80.75 92 LEU A N 1
ATOM 751 C CA . LEU A 1 92 ? -4.220 -1.009 11.908 1.00 80.75 92 LEU A CA 1
ATOM 752 C C . LEU A 1 92 ? -3.327 -1.227 13.142 1.00 80.75 92 LEU A C 1
ATOM 754 O O . LEU A 1 92 ? -3.641 -2.063 13.987 1.00 80.75 92 LEU A O 1
ATOM 758 N N . LEU A 1 93 ? -2.260 -0.435 13.308 1.00 77.19 93 LEU A N 1
ATOM 759 C CA . LEU A 1 93 ? -1.365 -0.520 14.472 1.00 77.19 93 LEU A CA 1
ATOM 760 C C . LEU A 1 93 ? -2.068 -0.196 15.798 1.00 77.19 93 LEU A C 1
ATOM 762 O O . LEU A 1 93 ? -1.702 -0.747 16.834 1.00 77.19 93 LEU A O 1
ATOM 766 N N . ARG A 1 94 ? -3.086 0.669 15.767 1.00 81.69 94 ARG A N 1
ATOM 767 C CA . ARG A 1 94 ? -3.922 1.018 16.927 1.00 81.69 94 ARG A CA 1
ATOM 768 C C . ARG A 1 94 ? -5.057 0.027 17.195 1.00 81.69 94 ARG A C 1
ATOM 770 O O . ARG A 1 94 ? -5.829 0.236 18.125 1.00 81.69 94 ARG A O 1
ATOM 777 N N . TYR A 1 95 ? -5.152 -1.063 16.430 1.00 82.00 95 TYR A N 1
ATOM 778 C CA . TYR A 1 95 ? -6.199 -2.086 16.553 1.00 82.00 95 TYR A CA 1
ATOM 779 C C . TYR A 1 95 ? -7.628 -1.560 16.352 1.00 82.00 95 TYR A C 1
ATOM 781 O O . TYR A 1 95 ? -8.594 -2.200 16.787 1.00 82.00 95 TYR A O 1
ATOM 789 N N . GLU A 1 96 ? -7.772 -0.433 15.657 1.00 85.56 96 GLU A N 1
ATOM 790 C CA . GLU A 1 96 ? -9.047 0.246 15.402 1.00 85.56 96 GLU A CA 1
ATOM 791 C C . GLU A 1 96 ? -9.852 -0.426 14.280 1.00 85.56 96 GLU A C 1
ATOM 793 O O . GLU A 1 96 ? -11.045 -0.157 14.141 1.00 85.56 96 GLU A O 1
ATOM 798 N N . LEU A 1 97 ? -9.216 -1.319 13.509 1.00 87.69 97 LEU A N 1
ATOM 799 C CA . LEU A 1 97 ? -9.769 -1.969 12.316 1.00 87.69 97 LEU A CA 1
ATOM 800 C C . LEU A 1 97 ? -9.667 -3.498 12.390 1.00 87.69 97 LEU A C 1
ATOM 802 O O . LEU A 1 97 ? -8.787 -4.051 13.056 1.00 87.69 97 LEU A O 1
ATOM 806 N N . ARG A 1 98 ? -10.570 -4.197 11.699 1.00 90.19 98 ARG A N 1
ATOM 807 C CA . ARG A 1 98 ? -10.508 -5.645 11.458 1.00 90.19 98 ARG A CA 1
ATOM 808 C C . ARG A 1 98 ? -9.465 -5.909 10.376 1.00 90.19 98 ARG A C 1
ATOM 810 O O . ARG A 1 98 ? -9.736 -5.769 9.185 1.00 90.19 98 ARG A O 1
ATOM 817 N N . GLU A 1 99 ? -8.259 -6.253 10.817 1.00 86.31 99 GLU A N 1
ATOM 818 C CA . GLU A 1 99 ? -7.089 -6.469 9.959 1.00 86.31 99 GLU A CA 1
ATOM 819 C C . GLU A 1 99 ? -7.331 -7.550 8.893 1.00 86.31 99 GLU A C 1
ATOM 821 O O . GLU A 1 99 ? -6.699 -7.527 7.837 1.00 86.31 99 GLU A O 1
ATOM 826 N N . GLU A 1 100 ? -8.235 -8.496 9.157 1.00 83.75 100 GLU A N 1
ATOM 827 C CA . GLU A 1 100 ? -8.573 -9.591 8.249 1.00 83.75 100 GLU A CA 1
ATOM 828 C C . GLU A 1 100 ? -9.285 -9.085 6.992 1.00 83.75 100 GLU A C 1
ATOM 830 O O . GLU A 1 100 ? -8.956 -9.518 5.892 1.00 83.75 100 GLU A O 1
ATOM 835 N N . LEU A 1 101 ? -10.209 -8.129 7.141 1.00 88.12 101 LEU A N 1
ATOM 836 C CA . LEU A 1 101 ? -10.961 -7.563 6.017 1.00 88.12 101 LEU A CA 1
ATOM 837 C C . LEU A 1 101 ? -10.071 -6.680 5.138 1.00 88.12 101 LEU A C 1
ATOM 839 O O . LEU A 1 101 ? -10.127 -6.768 3.917 1.00 88.12 101 LEU A O 1
ATOM 843 N N . ILE A 1 102 ? -9.196 -5.884 5.759 1.00 89.25 102 ILE A N 1
ATOM 844 C CA . ILE A 1 102 ? -8.209 -5.079 5.026 1.00 89.25 102 ILE A CA 1
ATOM 845 C C . ILE A 1 102 ? -7.271 -5.987 4.222 1.00 89.25 102 ILE A C 1
ATOM 847 O O . ILE A 1 102 ? -6.979 -5.720 3.059 1.00 89.25 102 ILE A O 1
ATOM 851 N N . TRP A 1 103 ? -6.830 -7.092 4.828 1.00 83.81 103 TRP A N 1
ATOM 852 C CA . TRP A 1 103 ? -5.941 -8.047 4.171 1.00 83.81 103 TRP A CA 1
ATOM 853 C C . TRP A 1 103 ? -6.598 -8.801 3.026 1.00 83.81 103 TRP A C 1
ATOM 855 O O . TRP A 1 103 ? -5.941 -9.062 2.023 1.00 83.81 103 TRP A O 1
ATOM 865 N N . TYR A 1 104 ? -7.871 -9.157 3.187 1.00 85.06 104 TYR A N 1
ATOM 866 C CA . TYR A 1 104 ? -8.636 -9.837 2.153 1.00 85.06 104 TYR A CA 1
ATOM 867 C C . TYR A 1 104 ? -8.665 -9.026 0.850 1.00 85.06 104 TYR A C 1
ATOM 869 O O . TYR A 1 104 ? -8.480 -9.602 -0.216 1.00 85.06 104 TYR A O 1
ATOM 877 N N . GLU A 1 105 ? -8.824 -7.701 0.931 1.00 89.88 105 GLU A N 1
ATOM 878 C CA . GLU A 1 105 ? -8.895 -6.847 -0.263 1.00 89.88 105 GLU A CA 1
ATOM 879 C C . GLU A 1 105 ? -7.524 -6.385 -0.768 1.00 89.88 105 GLU A C 1
ATOM 881 O O . GLU A 1 105 ? -7.262 -6.433 -1.966 1.00 89.88 105 GLU A O 1
ATOM 886 N N . TYR A 1 106 ? -6.630 -5.959 0.128 1.00 90.62 106 TYR A N 1
ATOM 887 C CA . TYR A 1 106 ? -5.404 -5.250 -0.263 1.00 90.62 106 TYR A CA 1
ATOM 888 C C . TYR A 1 106 ? -4.107 -5.957 0.142 1.00 90.62 106 TYR A C 1
ATOM 890 O O . TYR A 1 106 ? -3.021 -5.477 -0.181 1.00 90.62 106 TYR A O 1
ATOM 898 N N . GLY A 1 107 ? -4.176 -7.107 0.818 1.00 85.50 107 GLY A N 1
ATOM 899 C CA . GLY A 1 107 ? -3.011 -7.756 1.428 1.00 85.50 107 GLY A CA 1
ATOM 900 C C . GLY A 1 107 ? -1.878 -8.081 0.450 1.00 85.50 107 GLY A C 1
ATOM 901 O O . GLY A 1 107 ? -0.709 -7.915 0.795 1.00 85.50 107 GLY A O 1
ATOM 902 N N . GLN A 1 108 ? -2.199 -8.491 -0.782 1.00 85.50 108 GLN A N 1
ATOM 903 C CA . GLN A 1 108 ? -1.188 -8.787 -1.808 1.00 85.50 108 GLN A CA 1
ATOM 904 C C . GLN A 1 108 ? -0.445 -7.525 -2.263 1.00 85.50 108 GLN A C 1
ATOM 906 O O . GLN A 1 108 ? 0.787 -7.513 -2.291 1.00 85.50 108 GLN A O 1
ATOM 911 N N . ILE A 1 109 ? -1.193 -6.456 -2.551 1.00 90.56 109 ILE A N 1
ATOM 912 C CA . ILE A 1 109 ? -0.644 -5.167 -2.981 1.00 90.56 109 ILE A CA 1
ATOM 913 C C . ILE A 1 109 ? 0.205 -4.573 -1.853 1.00 90.56 109 ILE A C 1
ATOM 915 O O . ILE A 1 109 ? 1.381 -4.277 -2.053 1.00 90.56 109 ILE A O 1
ATOM 919 N N . MET A 1 110 ? -0.344 -4.514 -0.633 1.00 85.88 110 MET A N 1
ATOM 920 C CA . MET A 1 110 ? 0.362 -4.039 0.563 1.00 85.88 110 MET A CA 1
ATOM 921 C C . MET A 1 110 ? 1.685 -4.774 0.780 1.00 85.88 110 MET A C 1
ATOM 923 O O . MET A 1 110 ? 2.706 -4.146 1.058 1.00 85.88 110 MET A O 1
ATOM 927 N N . ARG A 1 111 ? 1.680 -6.106 0.643 1.00 83.44 111 ARG A N 1
ATOM 928 C CA . ARG A 1 111 ? 2.878 -6.929 0.814 1.00 83.44 111 ARG A CA 1
ATOM 929 C C . ARG A 1 111 ? 3.947 -6.596 -0.223 1.00 83.44 111 ARG A C 1
ATOM 931 O O . ARG A 1 111 ? 5.106 -6.445 0.146 1.00 83.44 111 ARG A O 1
ATOM 938 N N . LYS A 1 112 ? 3.580 -6.482 -1.496 1.00 86.12 112 LYS A N 1
ATOM 939 C CA . LYS A 1 112 ? 4.547 -6.229 -2.573 1.00 86.12 112 LYS A CA 1
ATOM 940 C C . LYS A 1 112 ? 5.101 -4.812 -2.540 1.00 86.12 112 LYS A C 1
ATOM 942 O O . LYS A 1 112 ? 6.313 -4.642 -2.602 1.00 86.12 112 LYS A O 1
ATOM 947 N N . CYS A 1 113 ? 4.245 -3.822 -2.297 1.00 84.62 113 CYS A N 1
ATOM 948 C CA . CYS A 1 113 ? 4.663 -2.453 -2.002 1.00 84.62 113 CYS A CA 1
ATOM 949 C C . CYS A 1 113 ? 5.682 -2.396 -0.852 1.00 84.62 113 CYS A C 1
ATOM 951 O O . CYS A 1 113 ? 6.657 -1.648 -0.911 1.00 84.62 113 CYS A O 1
ATOM 953 N N . TYR A 1 114 ? 5.492 -3.214 0.184 1.00 80.62 114 TYR A N 1
ATOM 954 C CA . TYR A 1 114 ? 6.452 -3.323 1.275 1.00 80.62 114 TYR A CA 1
ATOM 955 C C . TYR A 1 114 ? 7.763 -3.995 0.870 1.00 80.62 114 TYR A C 1
ATOM 957 O O . TYR A 1 114 ? 8.818 -3.493 1.229 1.00 80.62 114 TYR A O 1
ATOM 965 N N . GLU A 1 115 ? 7.723 -5.098 0.123 1.00 80.38 115 GLU A N 1
ATOM 966 C CA . GLU A 1 115 ? 8.938 -5.772 -0.354 1.00 80.38 115 GLU A CA 1
ATOM 967 C C . GLU A 1 115 ? 9.816 -4.820 -1.186 1.00 80.38 115 GLU A C 1
ATOM 969 O O . GLU A 1 115 ? 11.023 -4.732 -0.953 1.00 80.38 115 GLU A O 1
ATOM 974 N N . TRP A 1 116 ? 9.199 -4.042 -2.080 1.00 82.94 116 TRP A N 1
ATOM 975 C CA . TRP A 1 116 ? 9.878 -3.034 -2.894 1.00 82.94 116 TRP A CA 1
ATOM 976 C C . TRP A 1 116 ? 10.476 -1.895 -2.068 1.00 82.94 116 TRP A C 1
ATOM 978 O O . TRP A 1 116 ? 11.669 -1.610 -2.161 1.00 82.94 116 TRP A O 1
ATOM 988 N N . THR A 1 117 ? 9.674 -1.265 -1.209 1.00 76.88 117 THR A N 1
ATOM 989 C CA . THR A 1 117 ? 10.152 -0.145 -0.380 1.00 76.88 117 THR A CA 1
ATOM 990 C C . THR A 1 117 ? 11.199 -0.591 0.645 1.00 76.88 117 THR A C 1
ATOM 992 O O . THR A 1 117 ? 12.166 0.126 0.888 1.00 76.88 117 THR A O 1
ATOM 995 N N . TYR A 1 118 ? 11.081 -1.805 1.191 1.00 76.69 118 TYR A N 1
ATOM 996 C CA . TYR A 1 118 ? 12.072 -2.376 2.100 1.00 76.69 118 TYR A CA 1
ATOM 997 C C . TYR A 1 118 ? 13.431 -2.592 1.426 1.00 76.69 118 TYR A C 1
ATOM 999 O O . TYR A 1 118 ? 14.461 -2.342 2.054 1.00 76.69 118 TYR A O 1
ATOM 1007 N N . TYR A 1 119 ? 13.463 -3.040 0.166 1.00 77.25 119 TYR A N 1
ATOM 1008 C CA . TYR A 1 119 ? 14.717 -3.165 -0.579 1.00 77.25 119 TYR A CA 1
ATOM 1009 C C . TYR A 1 119 ? 15.425 -1.812 -0.715 1.00 77.25 119 TYR A C 1
ATOM 1011 O O . TYR A 1 119 ? 16.601 -1.709 -0.361 1.00 77.25 119 TYR A O 1
ATOM 1019 N N . LEU A 1 120 ? 14.707 -0.773 -1.151 1.00 73.25 120 LEU A N 1
ATOM 1020 C CA . LEU A 1 120 ? 15.264 0.576 -1.310 1.00 73.25 120 LEU A CA 1
ATOM 1021 C C . LEU A 1 120 ? 15.846 1.113 0.002 1.00 73.25 120 LEU A C 1
ATOM 1023 O O . LEU A 1 120 ? 16.920 1.708 0.020 1.00 73.25 120 LEU A O 1
ATOM 1027 N N . GLU A 1 121 ? 15.153 0.844 1.109 1.00 67.88 121 GLU A N 1
ATOM 1028 C CA . GLU A 1 121 ? 15.548 1.268 2.450 1.00 67.88 121 GLU A CA 1
ATOM 1029 C C . GLU A 1 121 ? 16.696 0.471 3.070 1.00 67.88 121 GLU A C 1
ATOM 1031 O O . GLU A 1 121 ? 17.185 0.914 4.099 1.00 67.88 121 GLU A O 1
ATOM 1036 N N . THR A 1 122 ? 17.066 -0.714 2.565 1.00 68.69 122 THR A N 1
ATOM 1037 C CA . THR A 1 122 ? 18.022 -1.620 3.255 1.00 68.69 122 THR A CA 1
ATOM 1038 C C . THR A 1 122 ? 19.160 -2.140 2.385 1.00 68.69 122 THR A C 1
ATOM 1040 O O . THR A 1 122 ? 20.172 -2.613 2.899 1.00 68.69 122 THR A O 1
ATOM 1043 N N . LYS A 1 123 ? 18.985 -2.125 1.065 1.00 69.00 123 LYS A N 1
ATOM 1044 C CA . LYS A 1 123 ? 19.890 -2.768 0.104 1.00 69.00 123 LYS A CA 1
ATOM 1045 C C . LYS A 1 123 ? 20.155 -1.926 -1.143 1.00 69.00 123 LYS A C 1
ATOM 1047 O O . LYS A 1 123 ? 21.127 -2.213 -1.835 1.00 69.00 123 LYS A O 1
ATOM 1052 N N . GLY A 1 124 ? 19.317 -0.931 -1.438 1.00 62.38 124 GLY A N 1
ATOM 1053 C CA . GLY A 1 124 ? 19.520 -0.022 -2.566 1.00 62.38 124 GLY A CA 1
ATOM 1054 C C . GLY A 1 124 ? 20.685 0.964 -2.350 1.00 62.38 124 GLY A C 1
ATOM 1055 O O . GLY A 1 124 ? 21.096 1.201 -1.213 1.00 62.38 124 GLY A O 1
ATOM 1056 N N . PRO A 1 125 ? 21.215 1.594 -3.412 1.00 58.06 125 PRO A N 1
ATOM 1057 C CA . PRO A 1 125 ? 22.262 2.620 -3.349 1.00 58.06 125 PRO A CA 1
ATOM 1058 C C . PRO A 1 125 ? 21.883 3.836 -2.483 1.00 58.06 125 PRO A C 1
ATOM 1060 O O . PRO A 1 125 ? 22.761 4.484 -1.918 1.00 58.06 125 PRO A O 1
ATOM 1063 N N . GLY A 1 126 ? 20.584 4.110 -2.298 1.00 52.56 126 GLY A N 1
ATOM 1064 C CA . GLY A 1 126 ? 20.077 5.128 -1.369 1.00 52.56 126 GLY A CA 1
ATOM 1065 C C . GLY A 1 126 ? 20.188 4.764 0.120 1.00 52.56 126 GLY A C 1
ATOM 1066 O O . GLY A 1 126 ? 19.953 5.623 0.966 1.00 52.56 126 GLY A O 1
ATOM 1067 N N . HIS A 1 127 ? 20.564 3.528 0.470 1.00 54.81 127 HIS A N 1
ATOM 1068 C CA . HIS A 1 127 ? 20.638 3.033 1.851 1.00 54.81 127 HIS A CA 1
ATOM 1069 C C . HIS A 1 127 ? 21.466 3.934 2.777 1.00 54.81 127 HIS A C 1
ATOM 1071 O O . HIS A 1 127 ? 21.044 4.215 3.893 1.00 54.81 127 HIS A O 1
ATOM 1077 N N . GLN A 1 128 ? 22.603 4.461 2.303 1.00 51.91 128 GLN A N 1
ATOM 1078 C CA . GLN A 1 128 ? 23.443 5.364 3.103 1.00 51.91 128 GLN A CA 1
ATOM 1079 C C . GLN A 1 128 ? 22.766 6.715 3.382 1.00 51.91 128 GLN A C 1
ATOM 1081 O O . GLN A 1 128 ? 22.900 7.251 4.481 1.00 51.91 128 GLN A O 1
ATOM 1086 N N . TYR A 1 129 ? 22.003 7.239 2.417 1.00 46.38 129 TYR A N 1
ATOM 1087 C CA . TYR A 1 129 ? 21.225 8.468 2.579 1.00 46.38 129 TYR A CA 1
ATOM 1088 C C . TYR A 1 129 ? 20.071 8.261 3.569 1.00 46.38 129 TYR A C 1
ATOM 1090 O O . TYR A 1 129 ? 19.866 9.077 4.467 1.00 46.38 129 TYR A O 1
ATOM 1098 N N . TYR A 1 130 ? 19.364 7.131 3.475 1.00 44.69 130 TYR A N 1
ATOM 1099 C CA . TYR A 1 130 ? 18.297 6.794 4.415 1.00 44.69 130 TYR A CA 1
ATOM 1100 C C . TYR A 1 130 ? 18.836 6.508 5.821 1.00 44.69 130 TYR A C 1
ATOM 1102 O O . TYR A 1 130 ? 18.263 7.024 6.770 1.00 44.69 130 TYR A O 1
ATOM 1110 N N . ASP A 1 131 ? 19.963 5.811 5.986 1.00 47.88 131 ASP A N 1
ATOM 1111 C CA . ASP A 1 131 ? 20.604 5.581 7.293 1.00 47.88 131 ASP A CA 1
ATOM 1112 C C . ASP A 1 131 ? 20.997 6.884 8.013 1.00 47.88 131 ASP A C 1
ATOM 1114 O O . ASP A 1 131 ? 20.922 6.975 9.245 1.00 47.88 131 ASP A O 1
ATOM 1118 N N . GLU A 1 132 ? 21.434 7.900 7.265 1.00 46.25 132 GLU A N 1
ATOM 1119 C CA . GLU A 1 132 ? 21.799 9.213 7.804 1.00 46.25 132 GLU A CA 1
ATOM 1120 C C . GLU A 1 132 ? 20.560 10.063 8.127 1.00 46.25 132 GLU A C 1
ATOM 1122 O O . GLU A 1 132 ? 20.508 10.704 9.180 1.00 46.25 132 GLU A O 1
ATOM 1127 N N . VAL A 1 133 ? 19.521 10.007 7.288 1.00 42.50 133 VAL A N 1
ATOM 1128 C CA . VAL A 1 133 ? 18.217 10.641 7.546 1.00 42.50 133 VAL A CA 1
ATOM 1129 C C . VAL A 1 133 ? 17.518 9.999 8.753 1.00 42.50 133 VAL A C 1
ATOM 1131 O O . VAL A 1 133 ? 17.074 10.724 9.641 1.00 42.50 133 VAL A O 1
ATOM 1134 N N . PHE A 1 134 ? 17.512 8.665 8.858 1.00 42.75 134 PHE A N 1
ATOM 1135 C CA . PHE A 1 134 ? 16.980 7.905 9.999 1.00 42.75 134 PHE A CA 1
ATOM 1136 C C . PHE A 1 134 ? 17.703 8.244 11.308 1.00 42.75 134 PHE A C 1
ATOM 1138 O O . PHE A 1 134 ? 17.061 8.334 12.354 1.00 42.75 134 PHE A O 1
ATOM 1145 N N . ARG A 1 135 ? 19.028 8.457 11.264 1.00 48.09 135 ARG A N 1
ATOM 1146 C CA . ARG A 1 135 ? 19.818 8.887 12.431 1.00 48.09 135 ARG A CA 1
ATOM 1147 C C . ARG A 1 135 ? 19.595 10.349 12.819 1.00 48.09 135 ARG A C 1
ATOM 1149 O O . ARG A 1 135 ? 19.743 10.674 13.992 1.00 48.09 135 ARG A O 1
ATOM 1156 N N . ARG A 1 136 ? 19.276 11.231 11.866 1.00 38.88 136 ARG A N 1
ATOM 1157 C CA . ARG A 1 136 ? 19.087 12.677 12.101 1.00 38.88 136 ARG A CA 1
ATOM 1158 C C . ARG A 1 136 ? 17.665 13.067 12.492 1.00 38.88 136 ARG A C 1
ATOM 1160 O O . ARG A 1 136 ? 17.457 14.146 13.044 1.00 38.88 136 ARG A O 1
ATOM 1167 N N . SER A 1 137 ? 16.679 12.223 12.223 1.00 37.03 137 SER A N 1
ATOM 1168 C CA . SER A 1 137 ? 15.288 12.509 12.549 1.00 37.03 137 SER A CA 1
ATOM 1169 C C . SER A 1 137 ? 14.952 12.158 14.006 1.00 37.03 137 SER A C 1
ATOM 1171 O O . SER A 1 137 ? 14.317 11.147 14.270 1.00 37.03 137 SER A O 1
ATOM 1173 N N . GLU A 1 138 ? 15.305 13.018 14.962 1.00 45.53 138 GLU A N 1
ATOM 1174 C CA . GLU A 1 138 ? 14.444 13.225 16.147 1.00 45.53 138 GLU A CA 1
ATOM 1175 C C . GLU A 1 138 ? 13.375 14.300 15.873 1.00 45.53 138 GLU A C 1
ATOM 1177 O O . GLU A 1 138 ? 12.434 14.472 16.644 1.00 45.53 138 GLU A O 1
ATOM 1182 N N . ILE A 1 139 ? 13.473 15.008 14.741 1.00 44.06 139 ILE A N 1
ATOM 1183 C CA . ILE A 1 139 ? 12.572 16.098 14.361 1.00 44.06 139 ILE A CA 1
ATOM 1184 C C . ILE A 1 139 ? 12.403 16.090 12.830 1.00 44.06 139 ILE A C 1
ATOM 1186 O O . ILE A 1 139 ? 13.237 16.634 12.116 1.00 44.06 139 ILE A O 1
ATOM 1190 N N . SER A 1 140 ? 11.371 15.419 12.303 1.00 33.50 140 SER A N 1
ATOM 1191 C CA . SER A 1 140 ? 10.631 15.782 11.067 1.00 33.50 140 SER A CA 1
ATOM 1192 C C . SER A 1 140 ? 9.758 14.626 10.547 1.00 33.50 140 SER A C 1
ATOM 1194 O O . SER A 1 140 ? 9.970 13.448 10.836 1.00 33.50 140 SER A O 1
ATOM 1196 N N . SER A 1 141 ? 8.718 14.994 9.802 1.00 39.50 141 SER A N 1
ATOM 1197 C CA . SER A 1 141 ? 7.491 14.269 9.442 1.00 39.50 141 SER A CA 1
ATOM 1198 C C . SER A 1 141 ? 7.624 13.052 8.506 1.00 39.50 141 SER A C 1
ATOM 1200 O O . SER A 1 141 ? 6.664 12.693 7.829 1.00 39.50 141 SER A O 1
ATOM 1202 N N . TRP A 1 142 ? 8.757 12.345 8.496 1.00 35.28 142 TRP A N 1
ATOM 1203 C CA . TRP A 1 142 ? 8.907 11.080 7.753 1.00 35.28 142 TRP A CA 1
ATOM 1204 C C . TRP A 1 142 ? 8.667 9.827 8.613 1.00 35.28 142 TRP A C 1
ATOM 1206 O O . TRP A 1 142 ? 8.407 8.745 8.088 1.00 35.28 142 TRP A O 1
ATOM 1216 N N . PHE A 1 143 ? 8.615 9.981 9.944 1.00 32.47 143 PHE A N 1
ATOM 1217 C CA . PHE A 1 143 ? 8.219 8.930 10.901 1.00 32.47 143 PHE A CA 1
ATOM 1218 C C . PHE A 1 143 ? 6.813 8.346 10.654 1.00 32.47 143 PHE A C 1
ATOM 1220 O O . PHE A 1 143 ? 6.440 7.323 11.238 1.00 32.47 143 PHE A O 1
ATOM 1227 N N . GLU A 1 144 ? 6.036 8.962 9.763 1.00 42.03 144 GLU A N 1
ATOM 1228 C CA . GLU A 1 144 ? 4.742 8.469 9.300 1.00 42.03 144 GLU A CA 1
ATOM 1229 C C . GLU A 1 144 ? 4.838 7.437 8.158 1.00 42.03 144 GLU A C 1
ATOM 1231 O O . GLU A 1 144 ? 3.905 6.649 7.999 1.00 42.03 144 GLU A O 1
ATOM 1236 N N . LYS A 1 145 ? 5.970 7.344 7.438 1.00 45.44 145 LYS A N 1
ATOM 1237 C CA . LYS A 1 145 ? 6.174 6.399 6.315 1.00 45.44 145 LYS A CA 1
ATOM 1238 C C . LYS A 1 145 ? 6.654 4.997 6.738 1.00 45.44 145 LYS A C 1
ATOM 1240 O O . LYS A 1 145 ? 6.632 4.064 5.948 1.00 45.44 145 LYS A O 1
ATOM 1245 N N . ILE A 1 146 ? 6.991 4.799 8.018 1.00 52.88 146 ILE A N 1
ATOM 1246 C CA . ILE A 1 146 ? 7.473 3.515 8.588 1.00 52.88 146 ILE A CA 1
ATOM 1247 C C . ILE A 1 146 ? 6.304 2.622 9.075 1.00 52.88 146 ILE A C 1
ATOM 1249 O O . ILE A 1 146 ? 6.487 1.556 9.674 1.00 52.88 146 ILE A O 1
ATOM 1253 N N . ARG A 1 147 ? 5.055 3.045 8.865 1.00 62.12 147 ARG A N 1
ATOM 1254 C CA . ARG A 1 147 ? 3.888 2.432 9.515 1.00 62.12 147 ARG A CA 1
ATOM 1255 C C . ARG A 1 147 ? 3.432 1.153 8.826 1.00 62.12 147 ARG A C 1
ATOM 1257 O O . ARG A 1 147 ? 3.164 0.181 9.533 1.00 62.12 147 ARG A O 1
ATOM 1264 N N . LEU A 1 148 ? 3.455 1.110 7.491 1.00 56.84 148 LEU A N 1
ATOM 1265 C CA . LEU A 1 148 ? 3.217 -0.125 6.739 1.00 56.84 148 LEU A CA 1
ATOM 1266 C C . LEU A 1 148 ? 4.256 -1.192 7.103 1.00 56.84 148 LEU A C 1
ATOM 1268 O O . LEU A 1 148 ? 3.901 -2.329 7.402 1.00 56.84 148 LEU A O 1
ATOM 1272 N N . LYS A 1 149 ? 5.529 -0.793 7.214 1.00 63.00 149 LYS A N 1
ATOM 1273 C CA . LYS A 1 149 ? 6.635 -1.650 7.664 1.00 63.00 149 LYS A CA 1
ATOM 1274 C C . LYS A 1 149 ? 6.421 -2.197 9.073 1.00 63.00 149 LYS A C 1
ATOM 1276 O O . LYS A 1 149 ? 6.547 -3.399 9.269 1.00 63.00 149 LYS A O 1
ATOM 1281 N N . LYS A 1 150 ? 6.060 -1.362 10.055 1.00 62.12 150 LYS A N 1
ATOM 1282 C CA . LYS A 1 150 ? 5.768 -1.824 11.429 1.00 62.12 150 LYS A CA 1
ATOM 1283 C C . LYS A 1 150 ? 4.572 -2.776 11.478 1.00 62.12 150 LYS A C 1
ATOM 1285 O O . LYS A 1 150 ? 4.631 -3.790 12.173 1.00 62.12 150 LYS A O 1
ATOM 1290 N N . PHE A 1 151 ? 3.505 -2.467 10.741 1.00 57.22 151 PHE A N 1
ATOM 1291 C CA . PHE A 1 151 ? 2.324 -3.324 10.660 1.00 57.22 151 PHE A CA 1
ATOM 1292 C C . PHE A 1 151 ? 2.659 -4.685 10.037 1.00 57.22 151 PHE A C 1
ATOM 1294 O O . PHE A 1 151 ? 2.346 -5.729 10.611 1.00 57.22 151 PHE A O 1
ATOM 1301 N N . LEU A 1 152 ? 3.356 -4.683 8.900 1.00 61.28 152 LEU A N 1
ATOM 1302 C CA . LEU A 1 152 ? 3.719 -5.902 8.188 1.00 61.28 152 LEU A CA 1
ATOM 1303 C C . LEU A 1 152 ? 4.810 -6.693 8.900 1.00 61.28 152 LEU A C 1
ATOM 1305 O O . LEU A 1 152 ? 4.693 -7.905 8.950 1.00 61.28 152 LEU A O 1
ATOM 1309 N N . ALA A 1 153 ? 5.801 -6.069 9.539 1.00 62.19 153 ALA A N 1
ATOM 1310 C CA . ALA A 1 153 ? 6.772 -6.782 10.371 1.00 62.19 153 ALA A CA 1
ATOM 1311 C C . ALA A 1 153 ? 6.069 -7.556 11.498 1.00 62.19 153 ALA A C 1
ATOM 1313 O O . ALA A 1 153 ? 6.352 -8.730 11.709 1.00 62.19 153 ALA A O 1
ATOM 1314 N N . ARG A 1 154 ? 5.067 -6.956 12.157 1.00 59.69 154 ARG A N 1
ATOM 1315 C CA . ARG A 1 154 ? 4.256 -7.621 13.193 1.00 59.69 154 ARG A CA 1
ATOM 1316 C C . ARG A 1 154 ? 3.428 -8.808 12.666 1.00 59.69 154 ARG A C 1
ATOM 1318 O O . ARG A 1 154 ? 3.046 -9.689 13.443 1.00 59.69 154 ARG A O 1
ATOM 1325 N N . ARG A 1 155 ? 3.126 -8.838 11.366 1.00 57.22 155 ARG A N 1
ATOM 1326 C CA . ARG A 1 155 ? 2.338 -9.896 10.717 1.00 57.22 155 ARG A CA 1
ATOM 1327 C C . ARG A 1 155 ? 3.215 -10.963 10.053 1.00 57.22 155 ARG A C 1
ATOM 1329 O O . ARG A 1 155 ? 2.967 -12.143 10.249 1.00 57.22 155 ARG A O 1
ATOM 1336 N N . CYS A 1 156 ? 4.256 -10.561 9.331 1.00 47.31 156 CYS A N 1
ATOM 1337 C CA . CYS A 1 156 ? 5.199 -11.426 8.622 1.00 47.31 156 CYS A CA 1
ATOM 1338 C C . CYS A 1 156 ? 6.210 -12.111 9.561 1.00 47.31 156 CYS A C 1
ATOM 1340 O O . CYS A 1 156 ? 6.675 -13.198 9.240 1.00 47.31 156 CYS A O 1
ATOM 1342 N N . LEU A 1 157 ? 6.514 -11.535 10.737 1.00 42.53 157 LEU A N 1
ATOM 1343 C CA . LEU A 1 157 ? 7.317 -12.188 11.789 1.00 42.53 157 LEU A CA 1
ATOM 1344 C C . LEU A 1 157 ? 6.499 -13.133 12.688 1.00 42.53 157 LEU A C 1
ATOM 1346 O O . LEU A 1 157 ? 7.014 -13.617 13.693 1.00 42.53 157 LEU A O 1
ATOM 1350 N N . ARG A 1 158 ? 5.251 -13.450 12.325 1.00 38.53 158 ARG A N 1
ATOM 1351 C CA . ARG A 1 158 ? 4.516 -14.596 12.879 1.00 38.53 158 ARG A CA 1
ATOM 1352 C C . ARG A 1 158 ? 4.293 -15.642 11.781 1.00 38.53 158 ARG A C 1
ATOM 1354 O O . ARG A 1 158 ? 3.211 -15.664 11.203 1.00 38.53 158 ARG A O 1
ATOM 1361 N N . PRO A 1 159 ? 5.284 -16.499 11.462 1.00 35.72 159 PRO A N 1
ATOM 1362 C CA . PRO A 1 159 ? 5.088 -17.536 10.456 1.00 35.72 159 PRO A CA 1
ATOM 1363 C C . PRO A 1 159 ? 4.221 -18.715 10.925 1.00 35.72 159 PRO A C 1
ATOM 1365 O O . PRO A 1 159 ? 3.762 -19.454 10.071 1.00 35.72 159 PRO A O 1
ATOM 1368 N N . ASN A 1 160 ? 3.967 -18.909 12.228 1.00 35.03 160 ASN A N 1
ATOM 1369 C CA . ASN A 1 160 ? 3.429 -20.182 12.741 1.00 35.03 160 ASN A CA 1
ATOM 1370 C C . ASN A 1 160 ? 2.328 -20.025 13.809 1.00 35.03 160 ASN A C 1
ATOM 1372 O O . ASN A 1 160 ? 2.482 -20.518 14.922 1.00 35.03 160 ASN A O 1
ATOM 1376 N N . GLU A 1 161 ? 1.217 -19.362 13.490 1.00 36.72 161 GLU A N 1
ATOM 1377 C CA . GLU A 1 161 ? -0.029 -19.509 14.266 1.00 36.72 161 GLU A CA 1
ATOM 1378 C C . GLU A 1 161 ? -1.230 -19.579 13.313 1.00 36.72 161 GLU A C 1
ATOM 1380 O O . GLU A 1 161 ? -2.021 -18.641 13.196 1.00 36.72 161 GLU A O 1
ATOM 1385 N N . ALA A 1 162 ? -1.318 -20.694 12.589 1.00 34.69 162 ALA A N 1
ATOM 1386 C CA . ALA A 1 162 ? -2.537 -21.232 11.993 1.00 34.69 162 ALA A CA 1
ATOM 1387 C C . ALA A 1 162 ? -2.436 -22.760 12.012 1.00 34.69 162 ALA A C 1
ATOM 1389 O O . ALA A 1 162 ? -1.337 -23.262 11.682 1.00 34.69 162 ALA A O 1
#

Secondary structure (DSSP, 8-state):
-HHHHHHHHHHHHHHHHHHHHHHHHHHHS-HHHHHHHHHHHHHT-TTTS-TTEEE-TTS-EEEHHHHTSTT-TTTTHHHHHHHHHHHHHHHHHTT-S-HHHHHHHHHHHHHHHHHHHHHHHHTSTTHHHHHHHHHHTTSSTTTTTTHHHHHHHHHHT-----

Organism: NCBI:txid2126338

Radius of gyration: 18.03 Å; chains: 1; bounding box: 48×37×56 Å